Protein AF-A0A1G8DF46-F1 (afdb_monomer_lite)

Foldseek 3Di:
DVVVVVVVVVVCVVCVVVDQDPVNVVVVVVVVVVVVVVCVVVVVVVVVVVVVVCVVPVDDPPDDDPPDDDDDDDDDDD

Sequence (78 aa):
MFVDVLGRLARIEARLEHMATKEDLEKISATIIRWMVGIMFGGGVLAVTVMTFVLNNAVPKAAAVPPTPIVIQVPAYK

pLDDT: mean 85.96, std 10.02, range [56.78, 97.81]

Radius of gyration: 38.12 Å; chains: 1; bounding box: 74×18×118 Å

Secondary structure (DSSP, 8-state):
-HHHHHHHHHHHHHHHTTSPPHHHHHHHHHHHHHHHHHHHHHHHHHHHHHHHHHHHHSS------PPPP----PPPP-

Structure (mmCIF, N/CA/C/O backbone):
data_AF-A0A1G8DF46-F1
#
_entry.id   AF-A0A1G8DF46-F1
#
loop_
_atom_site.group_PDB
_atom_site.id
_atom_site.type_symbol
_atom_site.label_atom_id
_atom_site.label_alt_id
_atom_site.label_comp_id
_atom_site.label_asym_id
_atom_site.label_entity_id
_atom_site.label_seq_id
_atom_site.pdbx_PDB_ins_code
_atom_site.Cartn_x
_atom_site.Cartn_y
_atom_site.Cartn_z
_atom_site.occupancy
_atom_site.B_iso_or_equiv
_atom_site.auth_seq_id
_atom_site.auth_comp_id
_atom_site.auth_asym_id
_atom_site.auth_atom_id
_atom_site.pdbx_PDB_model_num
ATOM 1 N N . MET A 1 1 ? 30.901 12.957 -43.605 1.00 63.09 1 MET A N 1
ATOM 2 C CA . MET A 1 1 ? 29.456 12.656 -43.479 1.00 63.09 1 MET A CA 1
ATOM 3 C C . MET A 1 1 ? 29.207 11.253 -42.921 1.00 63.09 1 MET A C 1
ATOM 5 O O . MET A 1 1 ? 28.628 11.161 -41.853 1.00 63.09 1 MET A O 1
ATOM 9 N N . PHE A 1 2 ? 29.702 10.174 -43.547 1.00 70.69 2 PHE A N 1
ATOM 10 C CA . PHE A 1 2 ? 29.509 8.790 -43.057 1.00 70.69 2 PHE A CA 1
ATOM 11 C C . PHE A 1 2 ? 30.090 8.501 -41.658 1.00 70.69 2 PHE A C 1
ATOM 13 O O . PHE A 1 2 ? 29.446 7.840 -40.852 1.00 70.69 2 PHE A O 1
ATOM 20 N N . VAL A 1 3 ? 31.271 9.042 -41.342 1.00 79.00 3 VAL A N 1
ATOM 21 C CA . VAL A 1 3 ? 31.933 8.859 -40.032 1.00 79.00 3 VAL A CA 1
ATOM 22 C C . VAL A 1 3 ? 31.090 9.410 -38.875 1.00 79.00 3 VAL A C 1
ATOM 24 O O . VAL A 1 3 ? 31.021 8.814 -37.805 1.00 79.00 3 VAL A O 1
ATOM 27 N N . ASP A 1 4 ? 30.387 10.514 -39.110 1.00 87.38 4 ASP A N 1
ATOM 28 C CA . ASP A 1 4 ? 29.562 11.186 -38.104 1.00 87.38 4 ASP A CA 1
ATOM 29 C C . ASP A 1 4 ? 28.262 10.403 -37.819 1.00 87.38 4 ASP A C 1
ATOM 31 O O . ASP A 1 4 ? 27.789 10.316 -36.686 1.00 87.38 4 ASP A O 1
ATOM 35 N N . VAL A 1 5 ? 27.717 9.731 -38.842 1.00 90.69 5 VAL A N 1
ATOM 36 C CA . VAL A 1 5 ? 26.564 8.823 -38.703 1.00 90.69 5 VAL A CA 1
ATOM 37 C C . VAL A 1 5 ? 26.932 7.589 -37.875 1.00 90.69 5 VAL A C 1
ATOM 39 O O . VAL A 1 5 ? 26.178 7.212 -36.978 1.00 90.69 5 VAL A O 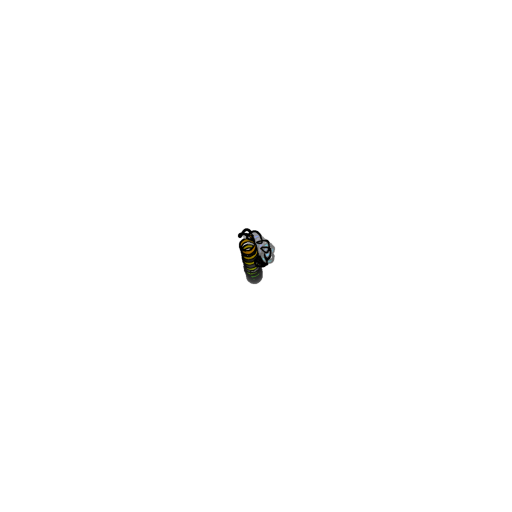1
ATOM 42 N N . LEU A 1 6 ? 28.106 6.998 -38.117 1.00 91.75 6 LEU A N 1
ATOM 43 C CA . LEU A 1 6 ? 28.596 5.848 -37.349 1.00 91.75 6 LEU A CA 1
ATOM 44 C C . LEU A 1 6 ? 28.845 6.205 -35.877 1.00 91.75 6 LEU A C 1
ATOM 46 O O . LEU A 1 6 ? 28.452 5.451 -34.988 1.00 91.75 6 LEU A O 1
ATOM 50 N N . GLY A 1 7 ? 29.410 7.387 -35.605 1.00 91.88 7 GLY A N 1
ATOM 51 C CA . GLY A 1 7 ? 29.589 7.878 -34.236 1.00 91.88 7 GLY A CA 1
ATOM 52 C C . GLY A 1 7 ? 28.263 8.073 -33.491 1.00 91.88 7 GLY A C 1
ATOM 53 O O . GLY A 1 7 ? 28.157 7.756 -32.304 1.00 91.88 7 GLY A O 1
ATOM 54 N N . ARG A 1 8 ? 27.218 8.542 -34.186 1.00 91.31 8 ARG A N 1
ATOM 55 C CA . ARG A 1 8 ? 25.871 8.676 -33.609 1.00 91.31 8 ARG A CA 1
ATOM 56 C C . ARG A 1 8 ? 25.213 7.326 -33.333 1.00 91.31 8 ARG A C 1
ATOM 58 O O . ARG A 1 8 ? 24.597 7.189 -32.281 1.00 91.31 8 ARG A O 1
ATOM 65 N N . LEU A 1 9 ? 25.363 6.347 -34.226 1.00 92.19 9 LEU A N 1
ATOM 66 C CA . LEU A 1 9 ? 24.832 4.992 -34.031 1.00 92.19 9 LEU A CA 1
ATOM 67 C C . LEU A 1 9 ? 25.488 4.296 -32.836 1.00 92.19 9 LEU A C 1
ATOM 69 O O . LEU A 1 9 ? 24.773 3.854 -31.942 1.00 92.19 9 LEU A O 1
ATOM 73 N N . ALA A 1 10 ? 26.821 4.326 -32.747 1.00 91.69 10 ALA A N 1
ATOM 74 C CA . ALA A 1 10 ? 27.550 3.754 -31.614 1.00 91.69 10 ALA A CA 1
ATOM 75 C C . ALA A 1 10 ? 27.116 4.369 -30.271 1.00 91.69 10 ALA A C 1
ATOM 77 O O . ALA A 1 10 ? 26.995 3.680 -29.260 1.00 91.69 10 ALA A O 1
ATOM 78 N N . ARG A 1 11 ? 26.823 5.677 -30.255 1.00 90.06 11 ARG A N 1
ATOM 79 C CA . ARG A 1 11 ? 26.349 6.375 -29.051 1.00 90.06 11 ARG A CA 1
ATOM 80 C C . ARG A 1 11 ? 24.914 6.015 -28.663 1.00 90.06 11 ARG A C 1
ATOM 82 O O . ARG A 1 11 ? 24.589 6.065 -27.479 1.00 90.06 11 ARG A O 1
ATOM 89 N N . ILE A 1 12 ? 24.058 5.726 -29.642 1.00 89.31 12 ILE A N 1
ATOM 90 C CA . ILE A 1 12 ? 22.679 5.282 -29.408 1.00 89.31 12 ILE A CA 1
ATOM 91 C C . ILE A 1 12 ? 22.693 3.853 -28.869 1.00 89.31 12 ILE A C 1
ATOM 93 O O . ILE A 1 12 ? 22.059 3.596 -27.852 1.00 89.31 12 ILE A O 1
ATOM 97 N N . GLU A 1 13 ? 23.463 2.963 -29.490 1.00 88.19 13 GLU A N 1
ATOM 98 C CA . GLU A 1 13 ? 23.585 1.558 -29.092 1.00 88.19 13 GLU A CA 1
ATOM 99 C C . GLU A 1 13 ? 24.139 1.418 -27.669 1.00 88.19 13 GLU A C 1
ATOM 101 O O . GLU A 1 13 ? 23.512 0.779 -26.830 1.00 88.19 13 GLU A O 1
ATOM 106 N N . ALA A 1 14 ? 25.193 2.173 -27.335 1.00 88.69 14 ALA A N 1
ATOM 107 C CA . ALA A 1 14 ? 25.746 2.233 -25.978 1.00 88.69 14 ALA A CA 1
ATOM 108 C C . ALA A 1 14 ? 24.764 2.747 -24.901 1.00 88.69 14 A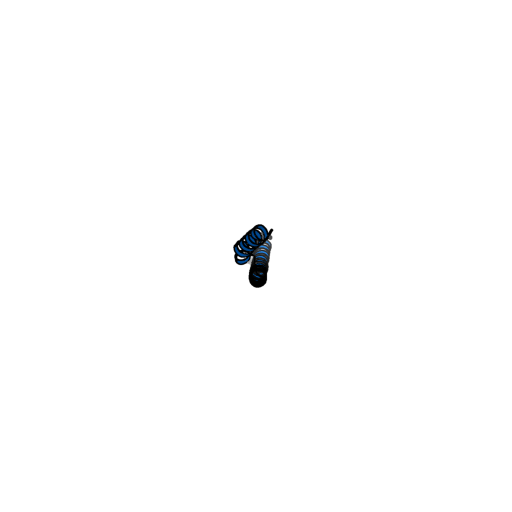LA A C 1
ATOM 110 O O . ALA A 1 14 ? 25.031 2.613 -23.711 1.00 88.69 14 ALA A O 1
ATOM 111 N N . ARG A 1 15 ? 23.653 3.390 -25.284 1.00 86.00 15 ARG A N 1
ATOM 112 C CA . ARG A 1 15 ? 22.625 3.882 -24.347 1.00 86.00 15 ARG A CA 1
ATOM 113 C C . ARG A 1 15 ? 21.362 3.034 -24.353 1.00 86.00 15 ARG A C 1
ATOM 115 O O . ARG A 1 15 ? 20.568 3.153 -23.424 1.00 86.00 15 ARG A O 1
ATOM 122 N N . LEU A 1 16 ? 21.163 2.221 -25.386 1.00 83.69 16 LEU A N 1
ATOM 123 C CA . LEU A 1 16 ? 19.932 1.474 -25.603 1.00 83.69 16 LEU A CA 1
ATOM 124 C C . LEU A 1 16 ? 19.744 0.380 -24.546 1.00 83.69 16 LEU A C 1
ATOM 126 O O . LEU A 1 16 ? 18.635 0.208 -24.056 1.00 83.69 16 LEU A O 1
ATOM 130 N N . GLU A 1 17 ? 20.829 -0.272 -24.121 1.00 79.06 17 GLU A N 1
ATOM 131 C CA . GLU A 1 17 ? 20.815 -1.285 -23.050 1.00 79.06 17 GLU A CA 1
ATOM 132 C C . GLU A 1 17 ? 20.455 -0.719 -21.667 1.00 79.06 17 GLU A C 1
ATOM 134 O O . GLU A 1 17 ? 20.088 -1.461 -20.760 1.00 79.06 17 GLU A O 1
ATOM 139 N N . HIS A 1 18 ? 20.552 0.600 -21.487 1.00 80.44 18 HIS A N 1
ATOM 140 C CA . HIS A 1 18 ? 20.242 1.283 -20.229 1.00 80.44 18 HIS A CA 1
ATOM 141 C C . HIS A 1 18 ? 18.898 2.018 -20.261 1.00 80.44 18 HIS A C 1
ATOM 143 O O . HIS A 1 18 ? 18.538 2.697 -19.297 1.00 80.44 18 HIS A O 1
ATOM 149 N N . MET A 1 19 ? 18.158 1.919 -21.365 1.00 83.81 19 MET A N 1
ATOM 150 C CA . MET A 1 19 ? 16.819 2.486 -21.461 1.00 83.81 19 MET A CA 1
ATOM 151 C C . MET A 1 19 ? 15.827 1.560 -20.766 1.00 83.81 19 MET A C 1
ATOM 153 O O . MET A 1 19 ? 15.808 0.358 -21.015 1.00 83.81 19 MET A O 1
ATOM 157 N N . ALA A 1 20 ? 14.973 2.139 -19.923 1.00 80.69 20 ALA A N 1
ATOM 158 C CA . ALA A 1 20 ? 13.877 1.401 -19.314 1.00 80.69 20 ALA A CA 1
ATOM 159 C C . ALA A 1 20 ? 12.992 0.793 -20.408 1.00 80.69 20 ALA A C 1
ATOM 161 O O . ALA A 1 20 ? 12.507 1.495 -21.304 1.00 80.69 20 ALA A O 1
ATOM 162 N N . THR A 1 21 ? 12.782 -0.516 -20.329 1.00 86.25 21 THR A N 1
ATOM 163 C CA . THR A 1 21 ? 11.899 -1.219 -21.254 1.00 86.25 21 THR A CA 1
ATOM 164 C C . THR A 1 21 ? 10.447 -1.096 -20.795 1.00 86.25 21 THR A C 1
ATOM 166 O O . THR A 1 21 ? 10.144 -0.761 -19.647 1.00 86.25 21 THR A O 1
ATOM 169 N N . LYS A 1 22 ? 9.507 -1.387 -21.700 1.00 85.19 22 LYS A N 1
ATOM 170 C CA . LYS A 1 22 ? 8.082 -1.467 -21.338 1.00 85.19 22 LYS A CA 1
ATOM 171 C C . LYS A 1 22 ? 7.837 -2.528 -20.263 1.00 85.19 22 LYS A C 1
ATOM 173 O O . LYS A 1 22 ? 7.012 -2.320 -19.381 1.00 85.19 22 LYS A O 1
ATOM 178 N N . GLU A 1 23 ? 8.601 -3.615 -20.313 1.00 86.69 23 GLU A N 1
ATOM 179 C CA . GLU A 1 23 ? 8.557 -4.687 -19.324 1.00 86.69 23 GLU A CA 1
ATOM 180 C C . GLU A 1 23 ? 8.988 -4.194 -17.932 1.00 86.69 23 GLU A C 1
ATOM 182 O O . GLU A 1 23 ? 8.347 -4.520 -16.933 1.00 86.69 23 GLU A O 1
ATOM 187 N N . ASP A 1 24 ? 10.021 -3.349 -17.849 1.00 86.94 24 ASP A N 1
ATOM 188 C CA . ASP A 1 24 ? 10.448 -2.747 -16.579 1.00 86.94 24 ASP A CA 1
ATOM 189 C C . ASP A 1 24 ? 9.362 -1.841 -15.994 1.00 86.94 24 ASP A C 1
ATOM 191 O O . ASP A 1 24 ? 9.107 -1.868 -14.788 1.00 86.94 24 ASP A O 1
ATOM 195 N N . LEU A 1 25 ? 8.672 -1.078 -16.846 1.00 89.50 25 LEU A N 1
ATOM 196 C CA . LEU A 1 25 ? 7.573 -0.218 -16.415 1.00 89.50 25 LEU A CA 1
ATOM 197 C C . LEU A 1 25 ? 6.385 -1.029 -15.876 1.00 89.50 25 LEU A C 1
ATOM 199 O O . LEU A 1 25 ? 5.819 -0.670 -14.841 1.00 89.50 25 LEU A O 1
ATOM 203 N N . GLU A 1 26 ? 6.028 -2.133 -16.535 1.00 91.44 26 GLU A N 1
ATOM 204 C CA . GLU A 1 26 ? 4.975 -3.044 -16.068 1.00 91.44 26 GLU A CA 1
ATOM 205 C C . GLU A 1 26 ? 5.336 -3.682 -14.721 1.00 91.44 26 GLU A C 1
ATOM 207 O O . GLU A 1 26 ? 4.523 -3.675 -13.790 1.00 91.44 26 GLU A O 1
ATOM 212 N N . LYS A 1 27 ? 6.580 -4.156 -14.568 1.00 91.12 27 LYS A N 1
ATOM 213 C CA . LYS A 1 27 ? 7.084 -4.711 -13.301 1.00 91.12 27 LYS A CA 1
ATOM 214 C C . LYS A 1 27 ? 7.048 -3.682 -12.173 1.00 91.12 27 LYS A C 1
ATOM 216 O O . LYS A 1 27 ? 6.621 -4.002 -11.058 1.00 91.12 27 LYS A O 1
ATOM 221 N N . ILE A 1 28 ? 7.466 -2.445 -12.450 1.00 93.12 28 ILE A N 1
ATOM 222 C CA . ILE A 1 28 ? 7.437 -1.348 -11.475 1.00 93.12 28 ILE A CA 1
ATOM 223 C C . ILE A 1 28 ? 5.992 -1.014 -11.097 1.00 93.12 28 ILE A C 1
ATOM 225 O O . ILE A 1 28 ? 5.687 -0.916 -9.910 1.00 93.12 28 ILE A O 1
ATOM 229 N N . SER A 1 29 ? 5.090 -0.906 -12.076 1.00 92.31 29 SER A N 1
ATOM 230 C CA . SER A 1 29 ? 3.671 -0.631 -11.832 1.00 92.31 29 SER A CA 1
ATOM 231 C C . SER A 1 29 ? 3.035 -1.692 -10.930 1.00 92.31 29 SER A C 1
ATOM 233 O O . SER A 1 29 ? 2.461 -1.358 -9.890 1.00 92.31 29 SER A O 1
ATOM 235 N N . ALA A 1 30 ? 3.221 -2.975 -11.251 1.00 93.25 30 ALA A N 1
ATOM 236 C CA . ALA A 1 30 ? 2.712 -4.080 -10.441 1.00 93.25 30 ALA A CA 1
ATOM 237 C C . ALA A 1 30 ? 3.284 -4.065 -9.012 1.00 93.25 30 ALA A C 1
ATOM 239 O O . ALA A 1 30 ? 2.561 -4.295 -8.037 1.00 93.25 30 ALA A O 1
ATOM 240 N N . THR A 1 31 ? 4.573 -3.742 -8.876 1.00 95.50 31 THR A N 1
ATOM 241 C CA . THR A 1 31 ? 5.242 -3.629 -7.574 1.00 95.50 31 THR A CA 1
ATOM 242 C C . THR A 1 31 ? 4.660 -2.487 -6.743 1.00 95.50 31 THR A C 1
ATOM 244 O O . THR A 1 31 ? 4.348 -2.684 -5.568 1.00 95.50 31 THR A O 1
ATOM 247 N N . ILE A 1 32 ? 4.453 -1.315 -7.348 1.00 96.19 32 ILE A N 1
ATOM 248 C CA . ILE A 1 32 ? 3.856 -0.152 -6.680 1.00 96.19 32 ILE A CA 1
ATOM 249 C C . ILE A 1 32 ? 2.434 -0.473 -6.219 1.00 96.19 32 ILE A C 1
ATOM 251 O O . ILE A 1 32 ? 2.111 -0.242 -5.055 1.00 96.19 32 ILE A O 1
ATOM 255 N N . ILE A 1 33 ? 1.604 -1.054 -7.090 1.00 95.94 33 ILE A N 1
ATOM 256 C CA . ILE A 1 33 ? 0.216 -1.407 -6.760 1.00 95.94 33 ILE A CA 1
ATOM 257 C C . ILE A 1 33 ? 0.179 -2.372 -5.571 1.00 95.94 33 ILE A C 1
ATOM 259 O O . ILE A 1 33 ? -0.568 -2.147 -4.618 1.00 95.94 33 ILE A O 1
ATOM 263 N N . ARG A 1 34 ? 1.026 -3.409 -5.575 1.00 96.19 34 ARG A N 1
ATOM 264 C CA . ARG A 1 34 ? 1.118 -4.368 -4.465 1.00 96.19 34 ARG A CA 1
ATOM 265 C C . ARG A 1 34 ? 1.431 -3.678 -3.135 1.00 96.19 34 ARG A C 1
ATOM 267 O O . ARG A 1 34 ? 0.788 -3.976 -2.127 1.00 96.19 34 ARG A O 1
ATOM 274 N N . TRP A 1 35 ? 2.399 -2.764 -3.125 1.00 97.44 35 TRP A N 1
ATOM 275 C CA . TRP A 1 35 ? 2.773 -2.036 -1.911 1.00 97.44 35 TRP A CA 1
ATOM 276 C C . TRP A 1 35 ? 1.715 -1.025 -1.477 1.00 97.44 35 TRP A C 1
ATOM 278 O O . TRP A 1 35 ? 1.433 -0.937 -0.285 1.00 97.44 35 TRP A O 1
ATOM 288 N N . MET A 1 36 ? 1.074 -0.324 -2.414 1.00 96.88 36 MET A N 1
ATOM 289 C CA . MET A 1 36 ? -0.035 0.583 -2.106 1.00 96.88 36 MET A CA 1
ATOM 290 C C . MET A 1 36 ? -1.189 -0.152 -1.428 1.00 96.88 36 MET A C 1
ATOM 292 O O . MET A 1 36 ? -1.690 0.312 -0.405 1.00 96.88 36 MET A O 1
ATOM 296 N N . VAL A 1 37 ? -1.577 -1.319 -1.950 1.00 96.50 37 VAL A N 1
ATOM 297 C CA . VAL A 1 37 ? -2.610 -2.156 -1.325 1.00 96.50 37 VAL A CA 1
ATOM 298 C C . VAL A 1 37 ? -2.172 -2.574 0.081 1.00 96.50 37 VAL A C 1
ATOM 300 O O . VAL A 1 37 ? -2.941 -2.420 1.028 1.00 96.50 37 VAL A O 1
ATOM 303 N N . GLY A 1 38 ? -0.921 -3.015 0.252 1.00 96.44 38 GLY A N 1
ATOM 304 C CA . GLY A 1 38 ? -0.376 -3.370 1.566 1.00 96.44 38 GLY A CA 1
ATOM 305 C C . GLY A 1 38 ? -0.426 -2.221 2.583 1.00 96.44 38 GLY A C 1
ATOM 306 O O . GLY A 1 38 ? -0.860 -2.424 3.716 1.00 96.44 38 GLY A O 1
ATOM 307 N N . ILE A 1 39 ? -0.044 -1.008 2.175 1.00 97.81 39 ILE A N 1
ATOM 308 C CA . ILE A 1 39 ? -0.062 0.186 3.034 1.00 97.81 39 ILE A CA 1
ATOM 309 C C . ILE A 1 39 ? -1.496 0.598 3.378 1.00 97.81 39 ILE A C 1
ATOM 311 O O . ILE A 1 39 ? -1.765 0.930 4.528 1.00 97.81 39 ILE A O 1
ATOM 315 N N . MET A 1 40 ? -2.427 0.541 2.422 1.00 97.12 40 MET A N 1
ATOM 316 C CA . MET A 1 40 ? -3.836 0.878 2.662 1.00 97.12 40 MET A CA 1
ATOM 317 C C . MET A 1 40 ? -4.480 -0.071 3.675 1.00 97.12 40 MET A C 1
ATOM 319 O O . MET A 1 40 ? -5.123 0.383 4.621 1.00 97.12 40 MET A O 1
ATOM 323 N N . PHE A 1 41 ? -4.268 -1.381 3.525 1.00 97.50 41 PHE A N 1
ATOM 324 C CA . PHE A 1 41 ? -4.773 -2.363 4.486 1.00 97.50 41 PHE A CA 1
ATOM 325 C C . PHE A 1 41 ? -4.092 -2.227 5.851 1.00 97.50 41 PHE A C 1
ATOM 327 O O . PHE A 1 41 ? -4.779 -2.164 6.869 1.00 97.50 41 PHE A O 1
ATOM 334 N N . GLY A 1 42 ? -2.759 -2.130 5.886 1.00 96.88 42 GLY A N 1
ATOM 335 C CA . GLY A 1 42 ? -2.010 -1.967 7.135 1.00 96.88 42 GLY A CA 1
ATOM 336 C C . GLY A 1 42 ? -2.393 -0.689 7.886 1.00 96.88 42 GLY A C 1
ATOM 337 O O . GLY A 1 42 ? -2.670 -0.731 9.084 1.00 96.88 42 GLY A O 1
ATOM 338 N N . GLY A 1 43 ? -2.485 0.434 7.171 1.00 97.81 43 GLY A N 1
ATOM 339 C CA . GLY A 1 43 ? -2.910 1.721 7.714 1.00 97.81 43 GLY A CA 1
ATOM 340 C C . GLY A 1 43 ? -4.365 1.715 8.178 1.00 97.81 43 GLY A C 1
ATOM 341 O O . GLY A 1 43 ? -4.655 2.224 9.257 1.00 97.81 43 GLY A O 1
ATOM 342 N N . GLY A 1 44 ? -5.267 1.082 7.422 1.00 97.12 44 GLY A N 1
ATOM 343 C CA . GLY A 1 44 ? -6.670 0.925 7.808 1.00 97.12 44 GLY A CA 1
ATOM 344 C C . GLY A 1 44 ? -6.834 0.135 9.107 1.00 97.12 44 GLY A C 1
ATOM 345 O O . GLY A 1 44 ? -7.518 0.591 10.024 1.00 97.12 44 GLY A O 1
ATOM 346 N N . VAL A 1 45 ? -6.150 -1.007 9.232 1.00 97.50 45 VAL A N 1
ATOM 347 C CA . VAL A 1 45 ? -6.157 -1.811 10.467 1.00 97.50 45 VAL A CA 1
ATOM 348 C C . VAL A 1 45 ? -5.594 -1.010 11.639 1.00 97.50 45 VAL A C 1
ATOM 350 O O . VAL A 1 45 ? -6.198 -0.988 12.713 1.00 97.50 45 VAL A O 1
ATOM 353 N N . LEU A 1 46 ? -4.471 -0.315 11.442 1.00 97.44 46 LEU A N 1
ATOM 354 C CA . LEU A 1 46 ? -3.850 0.492 12.489 1.00 97.44 46 LEU A CA 1
ATOM 355 C C . LEU A 1 46 ? -4.768 1.636 12.943 1.00 97.44 46 LEU A C 1
ATOM 357 O O . LEU A 1 46 ? -4.940 1.836 14.144 1.00 97.44 46 LEU A O 1
ATOM 361 N N . ALA A 1 47 ? -5.418 2.329 12.007 1.00 97.00 47 ALA A N 1
ATOM 362 C CA . ALA A 1 47 ? -6.361 3.402 12.306 1.00 97.00 47 ALA A CA 1
ATOM 363 C C . ALA A 1 47 ? -7.564 2.906 13.122 1.00 97.00 47 ALA A C 1
ATOM 365 O O . ALA A 1 47 ? -7.885 3.494 14.156 1.00 97.00 47 ALA A O 1
ATOM 366 N N . VAL A 1 48 ? -8.191 1.798 12.709 1.00 96.38 48 VAL A N 1
ATOM 367 C CA . VAL A 1 48 ? -9.316 1.192 13.447 1.00 96.38 48 VAL A CA 1
ATOM 368 C C . VAL A 1 48 ? -8.876 0.747 14.839 1.00 96.38 48 VAL A C 1
ATOM 370 O O . VAL A 1 48 ? -9.592 0.970 15.817 1.00 96.38 48 VAL A O 1
ATOM 373 N N . THR A 1 49 ? -7.683 0.163 14.947 1.00 95.94 49 THR A N 1
ATOM 374 C CA . THR A 1 49 ? -7.115 -0.268 16.229 1.00 95.94 49 THR A CA 1
ATOM 375 C C . THR A 1 49 ? -6.959 0.928 17.164 1.00 95.94 49 THR A C 1
ATOM 377 O O . THR A 1 49 ? -7.530 0.929 18.253 1.00 95.94 49 THR A O 1
ATOM 380 N N . VAL A 1 50 ? -6.275 1.988 16.721 1.00 96.00 50 VAL A N 1
ATOM 381 C CA . VAL A 1 50 ? -6.086 3.214 17.512 1.00 96.00 50 VAL A CA 1
ATOM 382 C C . VAL A 1 50 ? -7.427 3.824 17.908 1.00 96.00 50 VAL A C 1
ATOM 384 O O . VAL A 1 50 ? -7.625 4.122 19.082 1.00 96.00 50 VAL A O 1
ATOM 387 N N . ME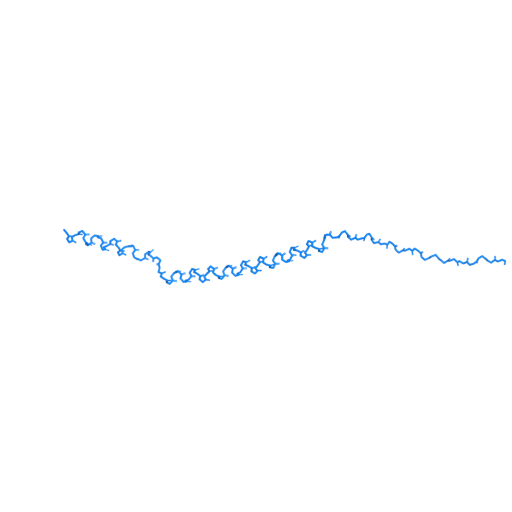T A 1 51 ? -8.370 3.952 16.971 1.00 95.06 51 MET A N 1
ATOM 388 C CA . MET A 1 51 ? -9.707 4.479 17.255 1.00 95.06 51 MET A CA 1
ATOM 389 C C . MET A 1 51 ? -10.414 3.659 18.339 1.00 95.06 51 MET A C 1
ATOM 391 O O . MET A 1 51 ? -10.969 4.230 19.274 1.00 95.06 51 MET A O 1
ATOM 395 N N . THR A 1 52 ? -10.342 2.330 18.263 1.00 93.06 52 THR A N 1
ATOM 396 C CA . THR A 1 52 ? -10.959 1.433 19.250 1.00 93.06 52 THR A CA 1
ATOM 397 C C . THR A 1 52 ? -10.328 1.604 20.632 1.00 93.06 52 THR A C 1
ATOM 399 O O . THR A 1 52 ? -11.044 1.697 21.627 1.00 93.06 52 THR A O 1
ATOM 402 N N . PHE A 1 53 ? -8.997 1.699 20.712 1.00 92.62 53 PHE A N 1
ATOM 403 C CA . PHE A 1 53 ? -8.302 1.934 21.980 1.00 92.62 53 PHE A CA 1
ATOM 404 C C . PHE A 1 53 ? -8.601 3.314 22.560 1.00 92.62 53 PHE A C 1
ATOM 406 O O . PHE A 1 53 ? -8.809 3.422 23.767 1.00 92.62 53 PHE A O 1
ATOM 413 N N . VAL A 1 54 ? -8.650 4.354 21.726 1.00 92.69 54 VAL A N 1
ATOM 414 C CA . VAL A 1 54 ? -9.012 5.704 22.168 1.00 92.69 54 VAL A CA 1
ATOM 415 C C . VAL A 1 54 ? -10.434 5.703 22.716 1.00 92.69 54 VAL A C 1
ATOM 417 O O . VAL A 1 54 ? -10.636 6.142 23.840 1.00 92.69 54 VAL A O 1
ATOM 420 N N . LEU A 1 55 ? -11.405 5.145 21.988 1.00 88.94 55 LEU A N 1
ATOM 421 C CA . LEU A 1 55 ? -12.804 5.111 22.421 1.00 88.94 55 LEU A CA 1
ATOM 422 C C . LEU A 1 55 ? -13.010 4.277 23.692 1.00 88.94 55 LEU A C 1
ATOM 424 O O . LEU A 1 55 ? -13.701 4.728 24.603 1.00 88.94 55 LEU A O 1
ATOM 428 N N . ASN A 1 56 ? -12.363 3.112 23.804 1.00 87.06 56 ASN A N 1
ATOM 429 C CA . ASN A 1 56 ? -12.443 2.281 25.010 1.00 87.06 56 ASN A CA 1
ATOM 430 C C . ASN A 1 56 ? -11.814 2.944 26.246 1.00 87.06 56 ASN A C 1
ATOM 432 O O . ASN A 1 56 ? -12.190 2.601 27.366 1.00 87.06 56 ASN A O 1
ATOM 436 N N . ASN A 1 57 ? -10.870 3.874 26.064 1.00 84.12 57 ASN A N 1
ATOM 437 C CA . ASN A 1 57 ? -10.198 4.577 27.162 1.00 84.12 57 ASN A CA 1
ATOM 438 C C . ASN A 1 57 ? -10.671 6.032 27.356 1.00 84.12 57 ASN A C 1
ATOM 440 O O . ASN A 1 57 ? -10.234 6.680 28.303 1.00 84.12 57 ASN A O 1
ATOM 444 N N . ALA A 1 58 ? -11.552 6.561 26.498 1.00 79.38 58 ALA A N 1
ATOM 445 C CA . ALA A 1 58 ? -11.976 7.965 26.536 1.00 79.38 58 ALA A CA 1
ATOM 446 C C . ALA A 1 58 ? -12.976 8.286 27.661 1.00 79.38 58 ALA A C 1
ATOM 448 O O . ALA A 1 58 ? -13.124 9.451 28.029 1.00 79.38 58 ALA A O 1
ATOM 449 N N . VAL A 1 59 ? -13.667 7.284 28.215 1.00 73.56 59 VAL A N 1
ATOM 450 C CA . VAL A 1 59 ? -14.630 7.488 29.306 1.00 73.56 59 VAL A CA 1
ATOM 451 C C . VAL A 1 59 ? -13.959 7.174 30.647 1.00 73.56 59 VAL A C 1
ATOM 453 O O . VAL A 1 59 ? -13.490 6.046 30.831 1.00 73.56 59 VAL A O 1
ATOM 456 N N . PRO A 1 60 ? -13.934 8.111 31.617 1.00 71.62 60 PRO A N 1
ATOM 457 C CA . PRO A 1 60 ? -13.525 7.802 32.980 1.00 71.62 60 PRO A CA 1
ATOM 458 C C . PRO A 1 60 ? -14.421 6.686 33.517 1.00 71.62 60 PRO A C 1
ATOM 460 O O . PRO A 1 60 ? -15.640 6.855 33.594 1.00 71.62 60 PRO A O 1
ATOM 463 N N . LYS A 1 61 ? -13.838 5.533 33.871 1.00 70.00 61 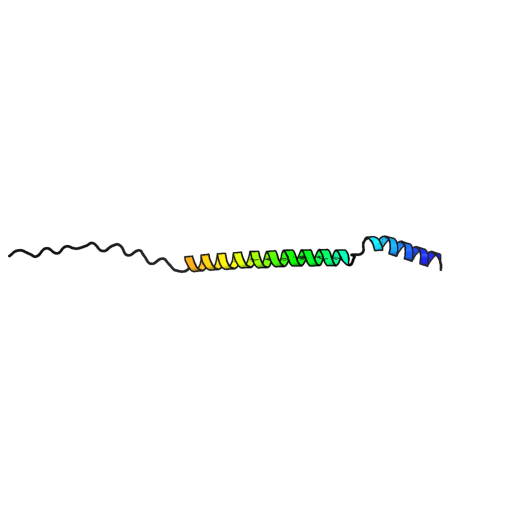LYS A N 1
ATOM 464 C CA . LYS A 1 61 ? -14.577 4.477 34.573 1.00 70.00 61 LYS A CA 1
ATOM 465 C C . LYS A 1 61 ? -15.215 5.115 35.803 1.00 70.00 61 LYS A C 1
ATOM 467 O O . LYS A 1 61 ? -14.497 5.599 36.677 1.00 70.00 61 LYS A O 1
ATOM 472 N N . ALA A 1 62 ? -16.549 5.155 35.832 1.00 72.25 62 ALA A N 1
ATOM 473 C CA . ALA A 1 62 ? -17.294 5.658 36.976 1.00 72.25 62 ALA A CA 1
ATOM 474 C C . ALA A 1 62 ? -16.756 4.985 38.244 1.00 72.25 62 ALA A C 1
ATOM 476 O O . ALA A 1 62 ? -16.478 3.781 38.231 1.00 72.25 62 ALA A O 1
ATOM 477 N N . ALA A 1 63 ? -16.555 5.771 39.305 1.00 71.31 63 ALA A N 1
ATOM 478 C CA . ALA A 1 63 ? -16.068 5.254 40.575 1.00 71.31 63 ALA A CA 1
ATOM 479 C C . ALA A 1 63 ? -16.926 4.048 40.971 1.00 71.31 63 ALA A C 1
ATOM 481 O O . ALA A 1 63 ? -18.156 4.139 40.969 1.00 71.31 63 ALA A O 1
ATOM 482 N N . ALA A 1 64 ? -16.281 2.910 41.242 1.00 70.44 64 ALA A N 1
ATOM 483 C CA . ALA A 1 64 ? -16.989 1.714 41.665 1.00 70.44 64 ALA A CA 1
ATOM 484 C C . ALA A 1 64 ? -17.775 2.079 42.926 1.00 70.44 64 ALA A C 1
ATOM 486 O O . ALA A 1 64 ? -17.174 2.443 43.937 1.00 70.44 64 ALA A O 1
ATOM 487 N N . VAL A 1 65 ? -19.107 2.062 42.840 1.00 70.44 65 VAL A N 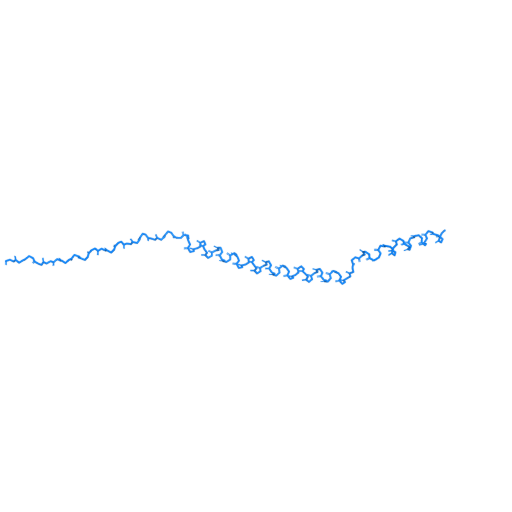1
ATOM 488 C CA . VAL A 1 65 ? -19.963 2.356 43.988 1.00 70.44 65 VAL A CA 1
ATOM 489 C C . VAL A 1 65 ? -19.660 1.277 45.029 1.00 70.44 65 VAL A C 1
ATOM 491 O O . VAL A 1 65 ? -19.870 0.097 44.732 1.00 70.44 65 VAL A O 1
ATOM 494 N N . PRO A 1 66 ? -19.109 1.626 46.206 1.00 76.69 66 PRO A N 1
ATOM 495 C CA . PRO A 1 66 ? -18.866 0.633 47.237 1.00 76.69 66 PRO A CA 1
ATOM 496 C C . PRO A 1 66 ? -20.213 0.005 47.622 1.00 76.69 66 PRO A C 1
ATOM 498 O O . PRO A 1 66 ? -21.200 0.738 47.743 1.00 76.69 66 PRO A O 1
ATOM 501 N N . PRO A 1 67 ? -20.292 -1.329 47.789 1.00 75.81 67 PRO A N 1
ATOM 502 C CA . PRO A 1 67 ? -21.534 -1.971 48.190 1.00 75.81 67 PRO A CA 1
ATOM 503 C C . PRO A 1 67 ? -21.996 -1.357 49.513 1.00 75.81 67 PRO A C 1
ATOM 505 O O . PRO A 1 67 ? -21.274 -1.388 50.512 1.00 75.81 67 PRO A O 1
ATOM 508 N N . THR A 1 68 ? -23.182 -0.747 49.507 1.00 73.06 68 THR A N 1
ATOM 509 C CA . THR A 1 68 ? -23.767 -0.158 50.712 1.00 73.06 68 THR A CA 1
ATOM 510 C C . THR A 1 68 ? -24.018 -1.272 51.731 1.00 73.06 68 THR A C 1
ATOM 512 O O . THR A 1 68 ? -24.653 -2.268 51.368 1.00 73.06 68 THR A O 1
ATOM 515 N N . PRO A 1 69 ? -23.544 -1.140 52.985 1.00 78.00 69 PRO A N 1
ATOM 516 C CA . PRO A 1 69 ? -23.744 -2.156 54.012 1.00 78.00 69 PRO A CA 1
ATOM 517 C C . PRO A 1 69 ? -25.232 -2.466 54.211 1.00 78.00 69 PRO A C 1
ATOM 519 O O . PRO A 1 69 ? -26.045 -1.553 54.353 1.00 78.00 69 PRO A O 1
ATOM 522 N N . ILE A 1 70 ? -25.587 -3.753 54.239 1.00 78.06 70 ILE A N 1
ATOM 523 C CA . ILE A 1 70 ? -26.949 -4.206 54.541 1.00 78.06 70 ILE A CA 1
ATOM 524 C C . ILE A 1 70 ? -27.209 -3.937 56.026 1.00 78.06 70 ILE A C 1
ATOM 526 O O . ILE A 1 70 ? -26.657 -4.610 56.895 1.00 78.06 70 ILE A O 1
ATOM 530 N N . VAL A 1 71 ? -28.040 -2.937 56.321 1.00 76.88 71 VAL A N 1
ATOM 531 C CA . VAL A 1 71 ? -28.460 -2.621 57.690 1.00 76.88 71 VAL A CA 1
ATOM 532 C C . VAL A 1 71 ? -29.693 -3.458 58.023 1.00 76.88 71 VAL A C 1
ATOM 534 O O . VAL A 1 71 ? -30.779 -3.209 57.504 1.00 76.88 71 VAL A O 1
ATOM 537 N N . ILE A 1 72 ? -29.536 -4.456 58.895 1.00 79.25 72 ILE A N 1
ATOM 538 C CA . ILE A 1 72 ? -30.664 -5.208 59.458 1.00 79.25 72 ILE A CA 1
ATOM 539 C C . ILE A 1 72 ? -31.218 -4.395 60.633 1.00 79.25 72 ILE A C 1
ATOM 541 O O . ILE A 1 72 ? -30.617 -4.351 61.705 1.00 79.25 72 ILE A O 1
ATOM 545 N N . GLN A 1 73 ? -32.356 -3.727 60.433 1.00 75.31 73 GLN A N 1
ATOM 546 C CA . GLN A 1 73 ? -33.089 -3.076 61.521 1.00 75.31 73 GLN A CA 1
ATOM 547 C C . GLN A 1 73 ? -33.886 -4.133 62.290 1.00 75.31 73 GLN A C 1
ATOM 549 O O . GLN A 1 73 ? -34.904 -4.630 61.809 1.00 75.31 73 GLN A O 1
ATOM 554 N N . VAL A 1 74 ? -33.418 -4.488 63.486 1.00 78.19 74 VAL A N 1
ATOM 555 C CA . VAL A 1 74 ? -34.193 -5.311 64.422 1.00 78.19 74 VAL A CA 1
ATOM 556 C C . VAL A 1 74 ? -35.202 -4.429 65.166 1.00 78.19 74 VAL A C 1
ATOM 558 O O . VAL A 1 74 ? -34.807 -3.391 65.704 1.00 78.19 74 VAL A O 1
ATOM 561 N N . PRO A 1 75 ? -36.495 -4.805 65.209 1.00 73.69 75 PRO A N 1
ATOM 562 C CA . PRO A 1 75 ? -37.509 -4.054 65.941 1.00 73.69 75 PRO A CA 1
ATOM 563 C C . PRO A 1 75 ? -37.183 -3.985 67.435 1.00 73.69 75 PRO A C 1
ATOM 565 O O . PRO A 1 75 ? -36.803 -4.988 68.041 1.00 73.69 75 PRO A O 1
ATOM 568 N N . ALA A 1 76 ? -37.363 -2.809 68.037 1.00 73.38 76 ALA A N 1
ATOM 569 C CA . ALA A 1 76 ? -37.257 -2.650 69.481 1.00 73.38 76 ALA A CA 1
ATOM 570 C C . ALA A 1 76 ? -38.402 -3.417 70.162 1.00 73.38 76 ALA A C 1
ATOM 572 O O . ALA A 1 76 ? -39.577 -3.114 69.942 1.00 73.38 76 ALA A O 1
ATOM 573 N N . TYR A 1 77 ? -38.053 -4.41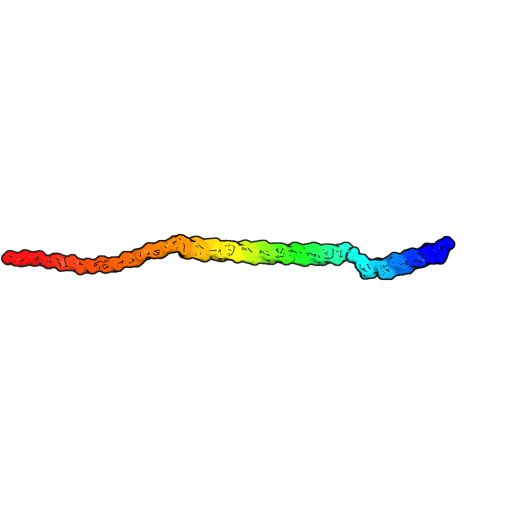8 70.970 1.00 66.06 77 TYR A N 1
ATOM 574 C CA . TYR A 1 77 ? -39.009 -5.128 71.814 1.00 66.06 77 TYR A CA 1
ATOM 575 C C . TYR A 1 77 ? -39.518 -4.176 72.908 1.00 66.06 77 TYR A C 1
ATOM 577 O O . TYR A 1 77 ? -38.715 -3.513 73.567 1.00 66.06 77 TYR A O 1
ATOM 585 N N . LYS A 1 78 ? -40.846 -4.078 73.044 1.00 56.78 78 LYS A N 1
ATOM 586 C CA . LYS A 1 78 ? -41.525 -3.425 74.173 1.00 56.78 78 LYS A CA 1
ATOM 587 C C . LYS A 1 78 ? -41.633 -4.374 75.355 1.00 56.78 78 LYS A C 1
ATOM 589 O O . LYS A 1 78 ? -41.822 -5.583 75.094 1.00 56.78 78 LYS A O 1
#